Protein AF-A0A3A5UX84-F1 (afdb_monomer)

Nearest PDB structures (foldseek):
  4p2b-assembly1_A  TM=5.625E-01  e=3.943E-03  Toxoplasma gondii
  7ttz-assembly1_C  TM=1.981E-01  e=3.211E+00  Staphylococcus aureus
  7qbg-assembly1_A  TM=2.764E-01  e=8.881E+00  Homo sapiens

Foldseek 3Di:
DKAKAAPDPPCCVSDIDMADCPPVDKDFDPVCLVQQWEAAPSAATWGHDNRDTDGDGRDDDDDHYYGYMHRPVQKDWAWEWEDEPNDIDIDIDIDGQDDDAFQDWDADPPQGIWGHNGRGYTYHPDRDRDPD

Radius of gyration: 15.53 Å; Cα contacts (8 Å, |Δi|>4): 245; chains: 1; bounding box: 39×35×39 Å

Mean predicted aligned error: 4.68 Å

Solvent-accessible surface area (backbone atoms only — not comparable to full-atom values): 7994 Å² total; per-residue (Å²): 102,70,49,77,45,63,68,37,98,89,41,69,90,71,37,71,46,77,46,52,48,73,88,75,51,68,46,63,56,74,84,54,61,77,43,51,54,33,23,44,63,100,55,32,30,27,42,47,53,91,93,44,76,44,81,75,35,66,60,87,86,74,86,59,55,73,39,70,69,44,39,52,85,48,43,42,73,25,39,43,32,37,45,50,94,95,36,84,42,79,43,82,52,74,37,72,75,78,83,76,55,60,70,42,74,46,75,46,77,100,63,46,49,27,33,25,70,44,95,43,35,33,36,46,75,55,60,67,72,80,87,126

pLDDT: mean 90.95, std 9.39, range [37.0, 97.94]

Sequence (132 aa):
DKLTIPVHPNHSEMGLRTWNLKGGQVWLESDDLEKMDLRLKEFADVALHDRIARVESMERSDQRPIVHWLPHNTSSEALVMGTKDNTLLHIEGRLESHKYTPGTIVQLERVGYAILIDATTLLLCHENLQDD

Secondary structure (DSSP, 8-state):
-EEEEESSTT-GGG-EEEEE-TT--EE--HHHHT-SEEEETTTEEEEEETTEEEEEESS--S-PPEE--EEGGGEEEEEEEEEETTEEEEEEEEEE---PPTT-EEEETTTEEEEESSSSEEEESSS-----

Structure (mmCIF, N/CA/C/O backbone):
data_AF-A0A3A5UX84-F1
#
_entry.id   AF-A0A3A5UX84-F1
#
loop_
_atom_site.group_PDB
_atom_site.id
_atom_site.type_symbol
_atom_site.label_atom_id
_atom_site.label_alt_id
_atom_site.label_comp_id
_atom_site.label_asym_id
_atom_site.label_entity_id
_atom_site.label_seq_id
_atom_site.pdbx_PDB_ins_code
_atom_site.Cartn_x
_atom_site.Cartn_y
_atom_site.Cartn_z
_atom_site.occupancy
_atom_site.B_iso_or_equiv
_atom_site.auth_seq_id
_atom_site.auth_comp_id
_atom_site.auth_asym_id
_atom_site.auth_atom_id
_atom_site.pdbx_PDB_model_nu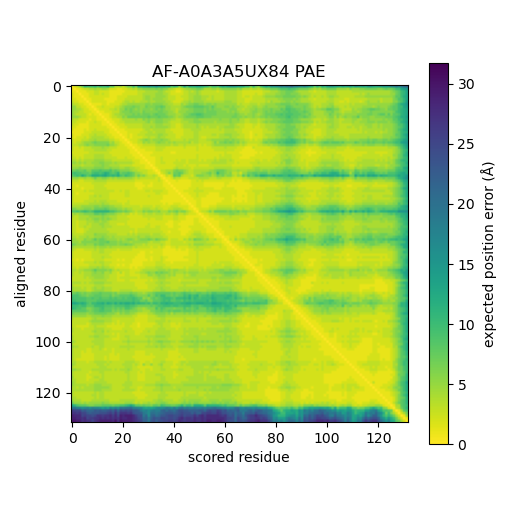m
ATOM 1 N N . ASP A 1 1 ? 17.818 7.787 -3.647 1.00 80.94 1 ASP A N 1
ATOM 2 C CA . ASP A 1 1 ? 17.263 6.692 -2.815 1.00 80.94 1 ASP A CA 1
ATOM 3 C C . ASP A 1 1 ? 15.992 7.098 -2.063 1.00 80.94 1 ASP A C 1
ATOM 5 O O . ASP A 1 1 ? 15.467 6.287 -1.311 1.00 80.94 1 ASP A O 1
ATOM 9 N N . LYS A 1 2 ? 15.467 8.314 -2.262 1.00 92.94 2 LYS A N 1
ATOM 10 C CA . LYS A 1 2 ? 14.213 8.766 -1.662 1.00 92.94 2 LYS A CA 1
ATOM 11 C C . LYS A 1 2 ? 13.167 9.005 -2.738 1.00 92.94 2 LYS A C 1
ATOM 13 O O . LYS A 1 2 ? 13.519 9.444 -3.831 1.00 92.94 2 LYS A O 1
ATOM 18 N N . LEU A 1 3 ? 11.915 8.740 -2.400 1.00 94.19 3 LEU A N 1
ATOM 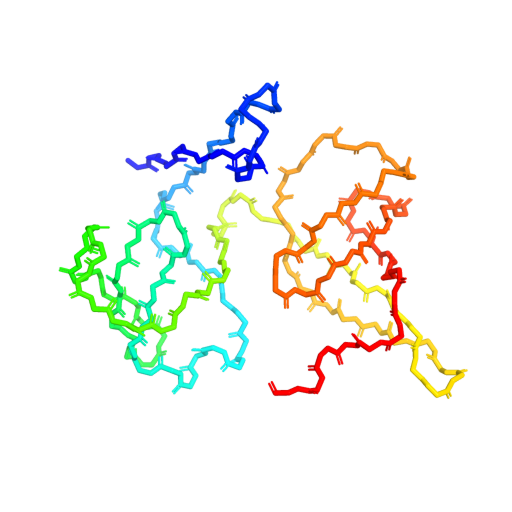19 C CA . LEU A 1 3 ? 10.751 9.006 -3.235 1.00 94.19 3 LEU A CA 1
ATOM 20 C C . LEU A 1 3 ? 9.776 9.867 -2.436 1.00 94.19 3 LEU A C 1
ATOM 22 O O . LEU A 1 3 ? 9.454 9.519 -1.304 1.00 94.19 3 LEU A O 1
ATOM 26 N N . THR A 1 4 ? 9.325 10.982 -3.001 1.00 94.94 4 THR A N 1
ATOM 27 C CA . THR A 1 4 ? 8.390 11.901 -2.342 1.00 94.94 4 THR A CA 1
ATOM 28 C C . THR A 1 4 ? 7.091 11.939 -3.130 1.00 94.94 4 THR A C 1
ATOM 30 O O . THR A 1 4 ? 7.110 12.249 -4.317 1.00 94.94 4 THR A O 1
ATOM 33 N N . ILE A 1 5 ? 5.981 11.620 -2.466 1.00 93.62 5 ILE A N 1
ATOM 34 C CA . ILE A 1 5 ? 4.661 11.437 -3.086 1.00 93.62 5 ILE A CA 1
ATOM 35 C C . ILE A 1 5 ? 3.577 12.133 -2.253 1.00 93.62 5 ILE A C 1
ATOM 37 O O . ILE A 1 5 ? 3.746 12.291 -1.038 1.00 93.62 5 ILE A O 1
ATOM 41 N N . PRO A 1 6 ? 2.473 12.587 -2.868 1.00 92.56 6 PRO A N 1
ATOM 42 C CA . PRO A 1 6 ? 1.411 13.290 -2.153 1.00 92.56 6 PRO A CA 1
ATOM 43 C C . PRO A 1 6 ? 0.696 12.371 -1.166 1.00 92.56 6 PRO A C 1
ATOM 45 O O . PRO A 1 6 ? 0.385 11.233 -1.503 1.00 92.56 6 PRO A O 1
ATOM 48 N N . VAL A 1 7 ? 0.400 12.864 0.043 1.00 90.81 7 VAL A N 1
ATOM 49 C CA . VAL A 1 7 ? -0.399 12.123 1.043 1.00 90.81 7 VAL A CA 1
ATOM 50 C C . VAL A 1 7 ? -1.797 11.816 0.504 1.00 90.81 7 VAL A C 1
ATOM 52 O O . VAL A 1 7 ? -2.313 10.729 0.736 1.00 90.81 7 VAL A O 1
ATOM 55 N N . HIS A 1 8 ? -2.379 12.744 -0.256 1.00 87.94 8 HIS A N 1
ATOM 56 C CA . HIS A 1 8 ? -3.676 12.573 -0.895 1.00 87.94 8 HIS A CA 1
ATOM 57 C C . HIS A 1 8 ? -3.621 13.045 -2.356 1.00 87.94 8 HIS A C 1
ATOM 59 O O . HIS A 1 8 ? -3.105 14.136 -2.608 1.00 87.94 8 HIS A O 1
ATOM 65 N N . PRO A 1 9 ? -4.180 12.288 -3.323 1.00 85.19 9 PRO A N 1
ATOM 66 C CA . PRO A 1 9 ? -4.050 12.598 -4.752 1.00 85.19 9 PRO A CA 1
ATOM 67 C C . PRO A 1 9 ? -4.646 13.958 -5.147 1.00 85.19 9 PRO A C 1
ATOM 69 O O . PRO A 1 9 ? -4.103 14.636 -6.010 1.00 85.19 9 PRO A O 1
ATOM 72 N N . ASN A 1 10 ? -5.734 14.374 -4.491 1.00 88.50 10 ASN A N 1
ATOM 73 C CA . ASN A 1 10 ? -6.475 15.596 -4.840 1.00 88.50 10 ASN A CA 1
ATOM 74 C C . ASN A 1 10 ? -6.352 16.734 -3.809 1.00 88.50 10 ASN A C 1
ATOM 76 O O . ASN A 1 10 ? -6.937 17.791 -4.015 1.00 88.50 10 ASN A O 1
ATOM 80 N N . HIS A 1 11 ? -5.630 16.525 -2.701 1.00 89.06 11 HIS A N 1
ATOM 81 C CA . HIS A 1 11 ? -5.576 17.468 -1.573 1.00 89.06 11 HIS A CA 1
ATOM 82 C C . HIS A 1 11 ? -4.122 17.791 -1.227 1.00 89.06 11 HIS A C 1
ATOM 84 O O . HIS A 1 11 ? -3.532 17.225 -0.306 1.00 89.06 11 HIS A O 1
ATOM 90 N N . SER A 1 12 ? -3.523 18.690 -2.011 1.00 90.25 12 SER A N 1
ATOM 91 C CA . SER A 1 12 ? -2.120 19.107 -1.858 1.00 90.25 12 SER A CA 1
ATOM 92 C C . SER A 1 12 ? -1.795 19.702 -0.480 1.00 90.25 12 SER A C 1
ATOM 94 O O . SER A 1 12 ? -0.666 19.595 -0.006 1.00 90.25 12 SER A O 1
ATOM 96 N N . GLU A 1 13 ? -2.789 20.281 0.190 1.00 92.69 13 GLU A N 1
ATOM 97 C CA . GLU A 1 13 ? -2.711 20.843 1.536 1.00 92.69 13 GLU A CA 1
ATOM 98 C C . GLU A 1 13 ? -2.412 19.792 2.612 1.00 92.69 13 GLU A C 1
ATOM 100 O O . GLU A 1 13 ? -1.880 20.132 3.667 1.00 92.69 13 GLU A O 1
ATOM 105 N N . MET A 1 14 ? -2.687 18.510 2.335 1.00 89.56 14 MET A N 1
ATOM 106 C CA . MET A 1 14 ? -2.316 17.393 3.212 1.00 89.56 14 MET A CA 1
ATOM 107 C C . MET A 1 14 ? -0.818 17.064 3.146 1.00 89.56 14 MET A C 1
ATOM 109 O O . MET A 1 14 ? -0.321 16.253 3.930 1.00 89.56 14 MET A O 1
ATOM 113 N N . GLY A 1 15 ? -0.085 17.714 2.240 1.00 93.19 15 GLY A N 1
ATOM 114 C CA . GLY A 1 15 ? 1.360 17.632 2.133 1.00 93.19 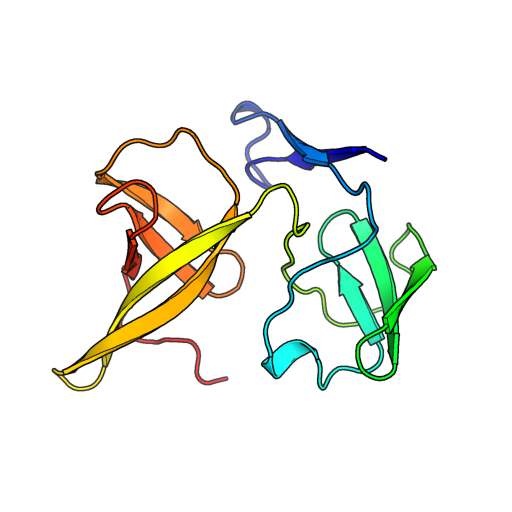15 GLY A CA 1
ATOM 115 C C . GLY A 1 15 ? 1.863 16.386 1.410 1.00 93.19 15 GLY A C 1
ATOM 116 O O . GLY A 1 15 ? 1.146 15.687 0.689 1.00 93.19 15 GLY A O 1
ATOM 117 N N . LEU A 1 16 ? 3.157 16.134 1.593 1.00 94.06 16 LEU A N 1
ATOM 118 C CA . LEU A 1 16 ? 3.896 15.057 0.945 1.00 94.06 16 LEU A CA 1
ATOM 119 C C . LEU A 1 16 ? 4.442 14.094 2.000 1.00 94.06 16 LEU A C 1
ATOM 121 O O . LEU A 1 16 ? 4.850 14.513 3.085 1.00 94.06 16 LEU A O 1
ATOM 125 N N . ARG A 1 17 ? 4.527 12.813 1.647 1.00 92.44 17 ARG A N 1
ATOM 126 C CA . ARG A 1 17 ? 5.273 11.797 2.398 1.00 92.44 17 ARG A CA 1
ATOM 127 C C . ARG A 1 17 ? 6.524 11.399 1.629 1.00 92.44 17 ARG A C 1
ATOM 129 O O . ARG A 1 17 ? 6.581 11.541 0.410 1.00 92.44 17 ARG A O 1
ATOM 136 N N . THR A 1 18 ? 7.558 10.970 2.348 1.00 93.62 18 THR A N 1
ATOM 137 C CA . THR A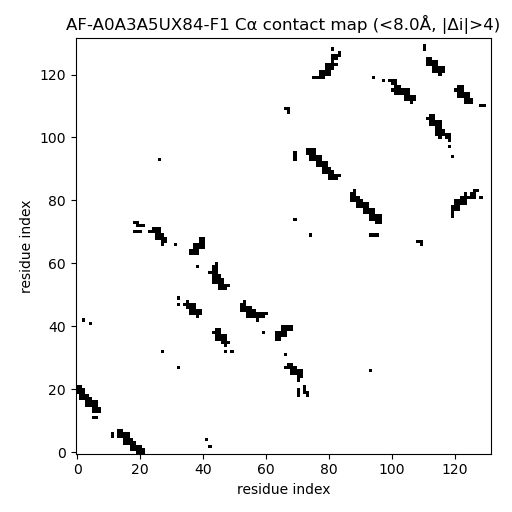 1 18 ? 8.842 10.587 1.748 1.00 93.62 18 THR A CA 1
ATOM 138 C C . THR A 1 18 ? 9.236 9.187 2.181 1.00 93.62 18 THR A C 1
ATOM 140 O O . THR A 1 18 ? 9.391 8.914 3.369 1.00 93.62 18 THR A O 1
ATOM 143 N N . TRP A 1 19 ? 9.455 8.329 1.197 1.00 94.56 19 TRP A N 1
ATOM 144 C CA . TRP A 1 19 ? 9.887 6.951 1.343 1.00 94.56 19 TRP A CA 1
ATOM 145 C C . TRP A 1 19 ? 11.385 6.805 1.136 1.00 94.56 19 TRP A C 1
ATOM 147 O O . TRP A 1 19 ? 11.987 7.493 0.310 1.00 94.56 19 TRP A O 1
ATOM 157 N N . ASN A 1 20 ? 11.985 5.881 1.883 1.00 92.00 20 ASN A N 1
ATOM 158 C CA . ASN A 1 20 ? 13.372 5.474 1.711 1.00 92.00 20 ASN A CA 1
ATOM 159 C C . ASN A 1 20 ? 13.418 4.142 0.953 1.00 92.00 20 ASN A C 1
ATOM 161 O O . ASN A 1 20 ? 12.991 3.116 1.474 1.00 92.00 20 ASN A O 1
ATOM 165 N N . LEU A 1 21 ? 13.971 4.170 -0.257 1.00 92.19 21 LEU A N 1
ATOM 166 C CA . LEU A 1 21 ? 14.068 3.028 -1.168 1.00 92.19 21 LEU A CA 1
ATOM 167 C C . LEU A 1 21 ? 15.407 2.281 -1.062 1.00 92.19 21 LEU A C 1
ATOM 169 O O . LEU A 1 21 ? 15.708 1.412 -1.882 1.00 92.19 21 LEU A O 1
ATOM 173 N N . LYS A 1 22 ? 16.255 2.621 -0.084 1.00 91.31 22 LYS A N 1
ATOM 174 C CA . LYS A 1 22 ? 17.542 1.949 0.120 1.00 91.31 22 LYS A CA 1
ATOM 175 C C . LYS A 1 22 ? 17.333 0.442 0.309 1.00 91.31 22 LYS A C 1
ATOM 177 O O . LYS A 1 22 ? 16.471 0.018 1.065 1.00 91.31 22 LYS A O 1
ATOM 182 N N . GLY A 1 23 ? 18.142 -0.371 -0.362 1.00 89.31 23 GLY A N 1
ATOM 183 C CA . GLY A 1 23 ? 18.036 -1.834 -0.317 1.00 89.31 23 GLY A CA 1
ATOM 184 C C . GLY A 1 23 ? 17.102 -2.437 -1.370 1.00 89.31 23 GLY A C 1
ATOM 185 O O . GLY A 1 23 ? 17.229 -3.622 -1.646 1.00 89.31 23 GLY A O 1
ATOM 186 N N . GLY A 1 24 ? 16.230 -1.642 -2.006 1.00 91.81 24 GLY A N 1
ATOM 187 C CA . GLY A 1 24 ? 15.456 -2.070 -3.180 1.00 91.81 24 GLY A CA 1
ATOM 188 C C . GLY A 1 24 ? 14.392 -3.142 -2.921 1.00 91.81 24 GLY A C 1
ATOM 189 O O . GLY A 1 24 ? 13.863 -3.703 -3.873 1.00 91.81 24 GLY A O 1
ATOM 190 N N . GLN A 1 25 ? 14.078 -3.437 -1.658 1.00 95.06 25 GLN A N 1
ATOM 191 C CA . GLN A 1 25 ? 13.035 -4.392 -1.284 1.00 95.06 25 GLN A CA 1
ATOM 192 C C . GLN A 1 25 ? 11.698 -3.678 -1.100 1.00 95.06 25 GLN A C 1
ATOM 194 O O . GLN A 1 25 ? 11.618 -2.649 -0.420 1.00 95.06 25 GLN A O 1
ATOM 199 N N . VAL A 1 26 ? 10.652 -4.253 -1.685 1.00 95.19 26 VAL A N 1
ATOM 200 C CA . VAL A 1 26 ? 9.289 -3.724 -1.652 1.00 95.19 26 VAL A CA 1
ATOM 201 C C . VAL A 1 26 ? 8.292 -4.830 -1.327 1.00 95.19 26 VAL A C 1
ATOM 203 O O . VAL A 1 26 ? 8.555 -6.004 -1.579 1.00 95.19 26 VAL A O 1
ATOM 206 N N . TRP A 1 27 ? 7.152 -4.435 -0.778 1.00 95.25 27 TRP A N 1
ATOM 207 C CA . TRP A 1 27 ? 5.980 -5.269 -0.563 1.00 95.25 27 TRP A CA 1
ATOM 208 C C . TRP A 1 27 ? 4.929 -4.970 -1.627 1.00 95.25 27 TRP A C 1
ATOM 210 O O . TRP A 1 27 ? 4.717 -3.807 -1.978 1.00 95.25 27 TRP A O 1
ATOM 220 N N . LEU A 1 28 ? 4.278 -6.029 -2.096 1.00 94.62 28 LEU A N 1
ATOM 221 C CA . LEU A 1 28 ? 3.144 -6.034 -3.015 1.00 94.62 28 LEU A CA 1
ATOM 222 C C . LEU A 1 28 ? 2.084 -6.979 -2.455 1.00 94.62 28 LEU A C 1
ATOM 224 O O . LEU A 1 28 ? 2.426 -7.886 -1.690 1.00 94.62 28 LEU A O 1
ATOM 228 N N . GLU A 1 29 ? 0.831 -6.793 -2.860 1.00 92.50 29 GLU A N 1
ATOM 229 C CA . GLU A 1 29 ? -0.185 -7.814 -2.615 1.00 92.50 29 GLU A CA 1
ATOM 230 C C . GLU A 1 29 ? 0.163 -9.094 -3.363 1.00 92.50 29 GLU A C 1
ATOM 232 O O . GLU A 1 29 ? 0.691 -9.059 -4.480 1.00 92.50 29 GLU A O 1
ATOM 237 N N . SER A 1 30 ? -0.166 -10.231 -2.756 1.00 90.12 30 SER A N 1
ATOM 238 C CA . SER A 1 30 ? 0.110 -11.537 -3.361 1.00 90.12 30 SER A CA 1
ATOM 239 C C . SER A 1 30 ? -0.590 -11.681 -4.716 1.00 90.12 30 SER A C 1
ATOM 241 O O . SER A 1 30 ? 0.031 -12.136 -5.673 1.00 90.12 30 SER A O 1
ATOM 243 N N . ASP A 1 31 ? -1.818 -11.174 -4.834 1.00 89.31 31 ASP A N 1
ATOM 244 C CA . ASP A 1 31 ? -2.628 -11.228 -6.060 1.00 89.31 31 ASP A CA 1
ATOM 245 C C . ASP A 1 31 ? -2.078 -10.334 -7.188 1.00 89.31 31 ASP A C 1
ATOM 247 O O . ASP A 1 31 ? -2.445 -10.460 -8.360 1.00 89.31 31 ASP A O 1
ATOM 251 N N . ASP A 1 32 ? -1.187 -9.393 -6.864 1.00 90.94 32 ASP A N 1
ATOM 252 C CA . ASP A 1 32 ? -0.489 -8.575 -7.854 1.00 90.94 32 ASP A CA 1
ATOM 253 C C . ASP A 1 32 ? 0.806 -9.225 -8.354 1.00 90.94 32 ASP A C 1
ATOM 255 O O . ASP A 1 32 ? 1.278 -8.848 -9.423 1.00 90.94 32 ASP A O 1
ATOM 259 N N . LEU A 1 33 ? 1.356 -10.226 -7.654 1.00 86.81 33 LEU A N 1
ATOM 260 C CA . LEU A 1 33 ? 2.567 -10.934 -8.096 1.00 86.81 33 LEU A CA 1
ATOM 261 C C . LEU A 1 33 ? 2.333 -11.796 -9.339 1.00 86.81 33 LEU A C 1
ATOM 263 O O . LEU A 1 33 ? 3.270 -12.059 -10.088 1.00 86.81 33 LEU A O 1
ATOM 267 N N . GLU A 1 34 ? 1.092 -12.215 -9.582 1.00 85.06 34 GLU A N 1
ATOM 268 C CA . GLU A 1 34 ? 0.720 -12.939 -10.802 1.00 85.06 34 GLU A CA 1
ATOM 269 C C . GLU A 1 34 ? 0.739 -12.034 -12.048 1.00 85.06 34 GLU A C 1
ATOM 271 O O . GLU A 1 34 ? 0.729 -12.515 -13.184 1.00 85.06 34 GLU A O 1
ATOM 276 N N . LYS A 1 35 ? 0.791 -10.709 -11.857 1.00 80.75 35 LYS A N 1
ATOM 277 C CA . LYS A 1 35 ? 0.816 -9.724 -12.940 1.00 80.75 35 LYS A CA 1
ATOM 278 C C . LYS A 1 35 ? 2.264 -9.549 -13.412 1.00 80.75 35 LYS A C 1
ATOM 280 O O . LYS A 1 35 ? 3.089 -8.993 -12.700 1.00 80.75 35 LYS A O 1
ATOM 285 N N . MET A 1 36 ? 2.575 -10.018 -14.624 1.00 84.50 36 MET A N 1
ATOM 286 C CA . MET A 1 36 ? 3.936 -9.951 -15.192 1.00 84.50 36 MET A CA 1
ATOM 287 C C . MET A 1 36 ? 4.458 -8.514 -15.328 1.00 84.50 36 MET A C 1
ATOM 289 O O . MET A 1 36 ? 5.612 -8.252 -15.014 1.00 84.50 36 MET A O 1
ATOM 293 N N . ASP A 1 37 ? 3.603 -7.581 -15.748 1.00 93.12 37 ASP A N 1
ATOM 294 C CA . ASP A 1 37 ? 3.950 -6.171 -15.919 1.00 93.12 37 ASP A CA 1
ATOM 295 C C . ASP A 1 37 ? 2.977 -5.302 -15.125 1.00 93.12 37 ASP A C 1
ATOM 297 O O . ASP A 1 37 ? 1.756 -5.412 -15.271 1.00 93.12 37 ASP A O 1
ATOM 301 N N . LEU A 1 38 ? 3.513 -4.415 -14.289 1.00 95.69 38 LEU A N 1
ATOM 302 C CA . LEU A 1 38 ? 2.712 -3.512 -13.468 1.00 95.69 38 LEU A CA 1
ATOM 303 C C . LEU A 1 38 ? 3.387 -2.157 -13.291 1.00 95.69 38 LEU A C 1
ATOM 305 O O . LEU A 1 38 ? 4.582 -1.985 -13.530 1.00 95.69 38 LEU A O 1
ATOM 309 N N . ARG A 1 39 ? 2.606 -1.169 -12.863 1.00 96.81 39 ARG A N 1
ATOM 310 C CA . ARG A 1 39 ? 3.106 0.138 -12.452 1.00 96.81 39 ARG A CA 1
ATOM 311 C C . ARG A 1 39 ? 2.979 0.277 -10.944 1.00 96.81 39 ARG A C 1
ATOM 313 O O . ARG A 1 39 ? 1.880 0.259 -10.395 1.00 96.81 39 ARG A O 1
ATOM 320 N N . LEU A 1 40 ? 4.110 0.499 -10.288 1.00 95.94 40 LEU A N 1
ATOM 321 C CA . LEU A 1 40 ? 4.160 0.922 -8.897 1.00 95.94 40 LEU A CA 1
ATOM 322 C C . LEU A 1 40 ? 3.617 2.350 -8.818 1.00 95.94 40 LEU A C 1
ATOM 324 O O . LEU A 1 40 ? 4.192 3.271 -9.413 1.00 95.94 40 LEU A O 1
ATOM 328 N N . LYS A 1 41 ? 2.483 2.533 -8.131 1.00 95.00 41 LYS A N 1
ATOM 329 C CA . LYS A 1 41 ? 1.808 3.834 -8.054 1.00 95.00 41 LYS A CA 1
ATOM 330 C C . LYS A 1 41 ? 2.779 4.938 -7.615 1.00 95.00 41 LYS A C 1
ATOM 332 O O . LYS A 1 41 ? 3.600 4.728 -6.723 1.00 95.00 41 LYS A O 1
ATOM 337 N N . GLU A 1 42 ? 2.676 6.098 -8.268 1.00 94.12 42 GLU A N 1
ATOM 338 C CA . GLU A 1 42 ? 3.527 7.284 -8.069 1.00 94.12 42 GLU A CA 1
ATOM 339 C C . GLU A 1 42 ? 5.043 7.056 -8.250 1.00 94.12 42 GLU A C 1
ATOM 341 O O . GLU A 1 42 ? 5.839 7.881 -7.803 1.00 94.12 42 GLU A O 1
ATOM 346 N N . PHE A 1 43 ? 5.474 5.961 -8.896 1.00 95.19 43 PHE A N 1
ATOM 347 C CA . PHE A 1 43 ? 6.902 5.671 -9.047 1.00 95.19 43 PHE A CA 1
ATOM 348 C C . PHE A 1 43 ? 7.327 5.230 -10.444 1.00 95.19 43 PHE A C 1
ATOM 350 O O . PHE A 1 43 ? 7.936 6.025 -11.155 1.00 95.19 43 PHE A O 1
ATOM 357 N N . ALA A 1 44 ? 7.075 3.978 -10.824 1.00 96.12 44 ALA A N 1
ATOM 358 C CA . ALA A 1 44 ? 7.696 3.405 -12.012 1.00 96.12 44 ALA A CA 1
ATOM 359 C C . ALA A 1 44 ? 6.916 2.219 -12.578 1.00 96.12 44 ALA A C 1
ATOM 361 O O . ALA A 1 44 ? 6.270 1.466 -11.848 1.00 96.12 44 ALA A O 1
ATOM 362 N N . ASP A 1 45 ? 7.047 2.041 -13.884 1.00 97.31 45 ASP A N 1
ATOM 363 C CA . ASP A 1 45 ? 6.694 0.818 -14.586 1.00 97.31 45 ASP A CA 1
ATOM 364 C C . ASP A 1 45 ? 7.776 -0.229 -14.308 1.00 97.31 45 ASP A C 1
ATOM 366 O O . ASP A 1 45 ? 8.978 0.043 -14.436 1.00 97.31 45 ASP A O 1
ATOM 370 N N . VAL A 1 46 ? 7.351 -1.426 -13.911 1.00 96.31 46 VAL A N 1
ATOM 371 C CA . VAL A 1 46 ? 8.238 -2.547 -13.611 1.00 96.31 46 VAL A CA 1
ATOM 372 C C . VAL A 1 46 ? 7.769 -3.810 -14.325 1.00 96.31 46 VAL A C 1
ATOM 374 O O . VAL A 1 46 ? 6.569 -4.046 -14.476 1.00 96.31 46 VAL A O 1
ATOM 377 N N . ALA A 1 47 ? 8.740 -4.627 -14.718 1.00 94.75 47 ALA A N 1
ATOM 378 C CA . ALA A 1 47 ? 8.525 -6.015 -15.093 1.00 94.75 47 ALA A CA 1
ATOM 379 C C . ALA A 1 47 ? 8.835 -6.899 -13.883 1.00 94.75 47 ALA A C 1
ATOM 381 O O . ALA A 1 47 ? 9.925 -6.808 -13.299 1.00 94.75 47 ALA A O 1
ATOM 382 N N . LEU A 1 48 ? 7.877 -7.736 -13.501 1.00 92.56 48 LEU A N 1
ATOM 383 C CA . LEU A 1 48 ? 8.026 -8.752 -12.473 1.00 92.56 48 LEU A CA 1
ATOM 384 C C . LEU A 1 48 ? 8.491 -10.065 -13.097 1.00 92.56 48 LEU A C 1
ATOM 386 O O . LEU A 1 48 ? 7.897 -10.597 -14.034 1.00 92.56 48 LEU A O 1
ATOM 390 N N . HIS A 1 49 ? 9.560 -10.613 -12.532 1.00 88.38 49 HIS A N 1
ATOM 391 C CA . HIS A 1 49 ? 9.997 -11.970 -12.808 1.00 88.38 49 HIS A CA 1
ATOM 392 C C . HIS A 1 49 ? 10.279 -12.666 -11.479 1.00 88.38 49 HIS A C 1
ATOM 394 O O . HIS A 1 49 ? 11.189 -12.274 -10.743 1.00 88.38 49 HIS A O 1
ATOM 400 N N . ASP A 1 50 ? 9.464 -13.666 -11.148 1.00 84.25 50 ASP A N 1
ATOM 401 C CA . ASP A 1 50 ? 9.424 -14.309 -9.833 1.00 84.25 50 ASP A CA 1
ATOM 402 C C . ASP A 1 50 ? 9.277 -13.290 -8.684 1.00 84.25 50 ASP A C 1
ATOM 404 O O . ASP A 1 50 ? 8.216 -12.712 -8.473 1.00 84.25 50 ASP A O 1
ATOM 408 N N . ARG A 1 51 ? 10.353 -13.058 -7.922 1.00 88.50 51 ARG A N 1
ATOM 409 C CA . ARG A 1 51 ? 10.413 -12.114 -6.789 1.00 88.50 51 ARG A CA 1
ATOM 410 C C . ARG A 1 51 ? 11.318 -10.915 -7.069 1.00 88.50 51 ARG A C 1
ATOM 412 O O . ARG A 1 51 ? 11.774 -10.251 -6.139 1.00 88.50 51 ARG A O 1
ATOM 419 N N . ILE A 1 52 ? 11.628 -10.668 -8.339 1.00 92.25 52 ILE A N 1
ATOM 420 C CA . ILE A 1 52 ? 12.493 -9.577 -8.780 1.00 92.25 52 ILE A CA 1
ATOM 421 C C . ILE A 1 52 ? 11.663 -8.610 -9.619 1.00 92.25 52 ILE A C 1
ATOM 423 O O . ILE A 1 52 ? 11.155 -8.968 -10.679 1.00 92.25 52 ILE A O 1
ATOM 427 N N . ALA A 1 53 ? 11.571 -7.366 -9.153 1.00 93.19 53 ALA A N 1
ATOM 428 C CA . ALA A 1 53 ? 10.990 -6.263 -9.905 1.00 93.19 53 ALA A CA 1
ATOM 429 C C . ALA A 1 53 ? 12.098 -5.475 -10.608 1.00 93.19 53 ALA A C 1
ATOM 431 O O . ALA A 1 53 ? 12.977 -4.906 -9.953 1.00 93.19 53 ALA A O 1
ATOM 432 N N . ARG A 1 54 ? 12.064 -5.423 -11.942 1.00 95.00 54 ARG A N 1
ATOM 433 C CA . ARG A 1 54 ? 12.988 -4.613 -12.742 1.00 95.00 54 ARG A CA 1
ATOM 434 C C . ARG A 1 54 ? 12.281 -3.355 -13.223 1.00 95.00 54 ARG A C 1
ATOM 436 O O . ARG A 1 54 ? 11.295 -3.448 -13.941 1.00 95.00 54 ARG A O 1
ATOM 443 N N . VAL A 1 55 ? 12.827 -2.191 -12.878 1.00 95.50 55 VAL A N 1
ATOM 444 C CA . VAL A 1 55 ? 12.352 -0.902 -13.399 1.00 95.50 55 VAL A CA 1
ATOM 445 C C . VAL A 1 55 ? 12.582 -0.833 -14.905 1.00 95.50 55 VAL A C 1
ATOM 447 O O . VAL A 1 55 ? 13.708 -1.015 -15.368 1.00 95.50 55 VAL A O 1
ATOM 450 N N . GLU A 1 56 ? 11.517 -0.559 -15.652 1.00 96.44 56 GLU A N 1
ATOM 451 C CA . GLU A 1 56 ? 11.552 -0.388 -17.107 1.00 96.44 56 GLU A CA 1
ATOM 452 C C . GLU A 1 56 ? 11.456 1.084 -17.498 1.00 96.44 56 GLU A C 1
ATOM 454 O O . GLU A 1 56 ? 12.191 1.545 -18.369 1.00 96.44 56 GLU A O 1
ATOM 459 N N . SER A 1 57 ? 10.585 1.837 -16.823 1.00 96.56 57 SER A N 1
ATOM 460 C CA . SER A 1 57 ? 10.381 3.261 -17.080 1.00 96.56 57 SER A CA 1
ATOM 461 C C . SER A 1 57 ? 9.933 3.989 -15.817 1.00 96.56 57 SER A C 1
ATOM 463 O O . SER A 1 57 ? 9.140 3.474 -15.036 1.00 96.56 57 SER A O 1
ATOM 465 N N . MET A 1 58 ? 10.412 5.217 -15.619 1.00 94.81 58 MET A N 1
ATOM 466 C CA . MET A 1 58 ? 9.897 6.103 -14.565 1.00 94.81 58 MET A CA 1
ATOM 467 C C . MET A 1 58 ? 8.548 6.711 -14.983 1.00 94.81 58 MET A C 1
ATOM 469 O O . MET A 1 58 ? 7.574 6.733 -14.224 1.00 94.81 58 MET A O 1
ATOM 473 N N . GLU A 1 59 ? 8.463 7.135 -16.242 1.00 94.94 59 GLU A N 1
ATOM 474 C CA . GLU A 1 59 ? 7.232 7.644 -16.837 1.00 94.94 59 GLU A CA 1
ATOM 475 C C . GLU A 1 59 ? 6.288 6.499 -17.188 1.00 94.94 59 GLU A C 1
ATOM 477 O O . GLU A 1 59 ? 6.733 5.399 -17.522 1.00 94.94 59 GLU A O 1
ATOM 482 N N . ARG A 1 60 ? 4.981 6.756 -17.130 1.00 93.00 60 ARG A N 1
ATOM 483 C CA . ARG A 1 60 ? 3.985 5.771 -17.555 1.00 93.00 60 ARG A CA 1
ATOM 484 C C . ARG A 1 60 ? 4.107 5.550 -19.062 1.00 93.00 60 ARG A C 1
ATOM 486 O O . ARG A 1 60 ? 3.900 6.479 -19.839 1.00 93.00 60 ARG A O 1
ATOM 493 N N . SER A 1 61 ? 4.428 4.325 -19.451 1.00 92.94 61 SER A N 1
ATOM 494 C CA . SER A 1 61 ? 4.687 3.946 -20.842 1.00 92.94 61 SER A CA 1
ATOM 495 C C . SER A 1 61 ? 3.466 3.352 -21.550 1.00 92.94 61 SER A C 1
ATOM 497 O O . SER A 1 61 ? 3.334 3.498 -22.765 1.00 92.94 61 SER A O 1
ATOM 499 N N . ASP A 1 62 ? 2.546 2.734 -20.807 1.00 93.12 62 ASP A N 1
ATOM 500 C CA . ASP A 1 62 ? 1.377 2.044 -21.356 1.00 93.12 62 ASP A CA 1
ATOM 501 C C . ASP A 1 62 ? 0.180 2.007 -20.369 1.00 93.12 62 ASP A C 1
ATOM 503 O O . ASP A 1 62 ? 0.027 2.850 -19.473 1.00 93.12 62 ASP A O 1
ATOM 507 N N . GLN A 1 63 ? -0.739 1.062 -20.591 1.00 93.31 63 GLN A N 1
ATOM 508 C CA . GLN A 1 63 ? -1.953 0.849 -19.799 1.00 93.31 63 GLN A CA 1
ATOM 509 C C . GLN A 1 63 ? -1.827 -0.320 -18.807 1.00 93.31 63 GLN A C 1
ATOM 511 O O . GLN A 1 63 ? -2.850 -0.870 -18.396 1.00 93.31 63 GLN A O 1
ATOM 516 N N . ARG A 1 64 ? -0.605 -0.712 -18.417 1.00 94.56 64 ARG A N 1
ATOM 517 C CA . ARG A 1 64 ? -0.395 -1.751 -17.400 1.00 94.56 64 ARG A CA 1
ATOM 518 C C . ARG A 1 64 ? -1.084 -1.390 -16.073 1.00 94.56 64 ARG A C 1
ATOM 520 O O . ARG A 1 64 ? -1.227 -0.201 -15.755 1.00 94.56 64 ARG A O 1
ATOM 527 N N . PRO A 1 65 ? -1.527 -2.391 -15.293 1.00 94.62 65 PRO A N 1
ATOM 528 C CA . PRO A 1 65 ? -2.232 -2.158 -14.039 1.00 94.62 65 PRO A CA 1
ATOM 529 C C . PRO A 1 65 ? -1.368 -1.374 -13.049 1.00 94.62 65 PRO A C 1
ATOM 531 O O . PRO A 1 65 ? -0.170 -1.623 -12.913 1.00 94.62 65 PRO A O 1
ATOM 534 N N . ILE A 1 66 ? -1.991 -0.430 -12.343 1.00 94.88 66 ILE A N 1
ATOM 535 C CA . ILE A 1 66 ? -1.344 0.347 -11.285 1.00 94.88 66 ILE A CA 1
ATOM 536 C C . ILE A 1 66 ? -1.648 -0.316 -9.947 1.00 94.88 66 ILE A C 1
ATOM 538 O O . ILE A 1 66 ? -2.817 -0.500 -9.606 1.00 94.88 66 ILE A O 1
ATOM 542 N N . VAL A 1 67 ? -0.605 -0.626 -9.183 1.00 95.50 67 VAL A N 1
ATOM 543 C CA . VAL A 1 67 ? -0.720 -1.311 -7.894 1.00 95.50 67 VAL A CA 1
ATOM 544 C C . VAL A 1 67 ? -0.159 -0.467 -6.756 1.00 95.50 67 VAL A C 1
ATOM 546 O O . VAL A 1 67 ? 0.765 0.338 -6.943 1.00 95.50 67 VAL A O 1
ATOM 549 N N . HIS A 1 68 ? -0.727 -0.643 -5.564 1.00 94.88 68 HIS A N 1
ATOM 550 C CA . HIS A 1 68 ? -0.148 -0.118 -4.332 1.00 94.88 68 HIS A CA 1
ATOM 551 C C . HIS A 1 68 ? 1.028 -0.992 -3.899 1.00 94.88 68 HIS A C 1
ATOM 553 O O . HIS A 1 68 ? 1.123 -2.167 -4.245 1.00 94.88 68 HIS A O 1
ATOM 559 N N . TRP A 1 69 ? 1.963 -0.384 -3.179 1.00 95.62 69 TRP A N 1
ATOM 560 C CA . TRP A 1 69 ? 3.205 -1.023 -2.764 1.00 95.62 69 TRP A CA 1
ATOM 561 C C . TRP A 1 69 ? 3.807 -0.268 -1.582 1.00 95.62 69 TRP A C 1
ATOM 563 O O . TRP A 1 69 ? 3.469 0.896 -1.349 1.00 95.62 69 TRP A O 1
ATOM 573 N N . LEU A 1 70 ? 4.718 -0.912 -0.850 1.00 95.69 70 LEU A N 1
ATOM 574 C CA . LEU A 1 70 ? 5.453 -0.281 0.249 1.00 95.69 70 LEU A CA 1
ATOM 575 C C . LEU A 1 70 ? 6.946 -0.616 0.186 1.00 95.69 70 LEU A C 1
ATOM 577 O O . LEU A 1 70 ? 7.298 -1.774 -0.031 1.00 95.69 70 LEU A O 1
ATOM 581 N N . PRO A 1 71 ? 7.856 0.335 0.447 1.00 95.00 71 PRO A N 1
ATOM 582 C CA . PRO A 1 71 ? 9.252 0.010 0.704 1.00 95.00 71 PRO A CA 1
ATOM 583 C C . PRO A 1 71 ? 9.375 -0.771 2.012 1.00 95.00 71 PRO A C 1
ATOM 585 O O . PRO A 1 71 ? 8.775 -0.399 3.023 1.00 95.00 71 PRO A O 1
ATOM 588 N N . HIS A 1 72 ? 10.224 -1.800 2.029 1.00 93.19 72 HIS A N 1
ATOM 589 C CA . HIS A 1 72 ? 10.424 -2.631 3.218 1.00 93.19 72 HIS A CA 1
ATOM 590 C C . HIS A 1 72 ? 10.779 -1.796 4.464 1.00 93.19 72 HIS A C 1
ATOM 592 O O . HIS A 1 72 ? 10.172 -1.958 5.520 1.00 93.19 72 HIS A O 1
ATOM 598 N N . ASN A 1 73 ? 11.691 -0.830 4.313 1.00 90.75 73 ASN A N 1
ATOM 599 C CA . ASN A 1 73 ? 12.250 -0.045 5.421 1.00 90.75 73 ASN A CA 1
ATOM 600 C C . ASN A 1 73 ? 11.299 0.993 6.033 1.00 90.75 73 ASN A C 1
ATOM 602 O O . ASN A 1 73 ? 11.637 1.594 7.052 1.00 90.75 73 ASN A O 1
ATOM 606 N N . THR A 1 74 ? 10.166 1.279 5.392 1.00 90.12 74 THR A N 1
ATOM 607 C CA . THR A 1 74 ? 9.188 2.272 5.869 1.00 90.12 74 THR A CA 1
ATOM 608 C C . THR A 1 74 ? 7.842 1.630 6.177 1.00 90.12 74 THR A C 1
ATOM 610 O O . THR A 1 74 ? 6.817 2.309 6.162 1.00 90.12 74 THR A O 1
ATOM 613 N N . SER A 1 75 ? 7.853 0.320 6.423 1.00 93.44 75 SER A N 1
ATOM 614 C CA . SER A 1 75 ? 6.669 -0.459 6.748 1.00 93.44 75 SER A CA 1
ATOM 615 C C . SER A 1 75 ? 6.846 -1.213 8.063 1.00 93.44 75 SER A C 1
ATOM 617 O O . SER A 1 75 ? 7.957 -1.627 8.402 1.00 93.44 75 SER A O 1
ATOM 619 N N . SER A 1 76 ? 5.751 -1.412 8.786 1.00 94.31 76 SER A N 1
ATOM 620 C CA . SER A 1 76 ? 5.672 -2.286 9.957 1.00 94.31 76 SER A CA 1
ATOM 621 C C . SER A 1 76 ? 4.618 -3.364 9.747 1.00 94.31 76 SER A C 1
ATOM 623 O O . SER A 1 76 ? 3.745 -3.231 8.890 1.00 94.31 76 SER A O 1
ATOM 625 N N . GLU A 1 77 ? 4.701 -4.442 10.524 1.00 96.75 77 GLU A N 1
ATOM 626 C CA . GLU A 1 77 ? 3.634 -5.443 10.562 1.00 96.75 77 GLU A CA 1
ATOM 627 C C . GLU A 1 77 ? 2.335 -4.780 11.026 1.00 96.75 77 GLU A C 1
ATOM 629 O O . GLU A 1 77 ? 2.360 -3.888 11.878 1.00 96.75 77 GLU A O 1
ATOM 634 N N . ALA A 1 78 ? 1.222 -5.185 10.427 1.00 96.75 78 ALA A N 1
ATOM 635 C CA . ALA A 1 78 ? -0.082 -4.623 10.726 1.00 96.75 78 ALA A CA 1
ATOM 636 C C . ALA A 1 78 ? -1.172 -5.684 10.629 1.00 96.75 78 ALA A C 1
ATOM 638 O O . ALA A 1 78 ? -1.020 -6.682 9.919 1.00 96.75 78 ALA A O 1
ATOM 639 N N . LEU A 1 79 ? -2.269 -5.430 11.335 1.00 96.88 79 LEU A N 1
ATOM 640 C CA . LEU A 1 79 ? -3.463 -6.256 11.341 1.00 96.88 79 LEU A CA 1
ATOM 641 C C . LEU A 1 79 ? -4.639 -5.436 10.815 1.00 96.88 79 LEU A C 1
ATOM 643 O O . LEU A 1 79 ? -4.989 -4.402 11.385 1.00 96.88 79 LEU A O 1
ATOM 647 N N . VAL A 1 80 ? -5.273 -5.916 9.753 1.00 95.44 80 VAL A N 1
ATOM 648 C CA . VAL A 1 80 ? -6.548 -5.385 9.274 1.00 95.44 80 VAL A CA 1
ATOM 649 C C . VAL A 1 80 ? -7.654 -6.326 9.728 1.00 95.44 80 VAL A C 1
ATOM 651 O O . VAL A 1 80 ? -7.632 -7.519 9.435 1.00 95.44 80 VAL A O 1
ATOM 654 N N . MET A 1 81 ? -8.620 -5.787 10.459 1.00 95.06 81 MET A N 1
ATOM 655 C CA . MET A 1 8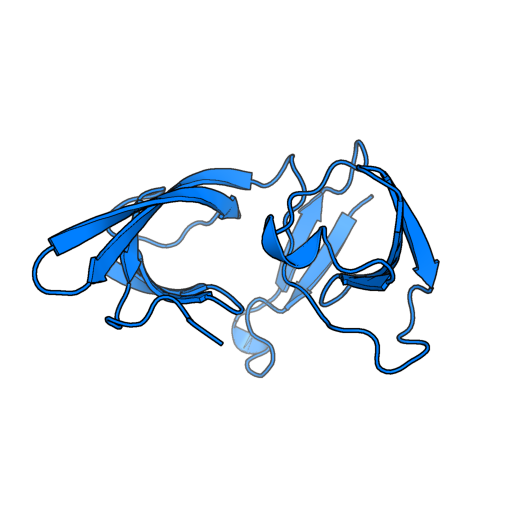1 ? -9.814 -6.491 10.901 1.00 95.06 81 MET A CA 1
ATOM 656 C C . MET A 1 81 ? -11.003 -6.085 10.036 1.00 95.06 81 MET A C 1
ATOM 658 O O . MET A 1 81 ? -11.134 -4.925 9.646 1.00 95.06 81 MET A O 1
ATOM 662 N N . GLY A 1 82 ? -11.901 -7.022 9.776 1.00 90.44 82 GLY A N 1
ATOM 663 C CA . GLY A 1 82 ? -13.153 -6.774 9.070 1.00 90.44 82 GLY A CA 1
ATOM 664 C C . GLY A 1 82 ? -14.228 -7.759 9.498 1.00 90.44 82 GLY A C 1
ATOM 665 O O . GLY A 1 82 ? -13.999 -8.619 10.349 1.00 90.44 82 GLY A O 1
ATOM 666 N N . THR A 1 83 ? -15.406 -7.642 8.901 1.00 86.19 83 THR A N 1
ATOM 667 C CA . THR A 1 83 ? -16.517 -8.568 9.130 1.00 86.19 83 THR A CA 1
ATOM 668 C C . THR A 1 83 ? -17.024 -9.101 7.800 1.00 86.19 83 THR A C 1
ATOM 670 O O . THR A 1 83 ? -17.346 -8.312 6.918 1.00 86.19 83 THR A O 1
ATOM 673 N N . LYS A 1 84 ? -17.117 -10.427 7.667 1.00 84.44 84 LYS A N 1
ATOM 674 C CA . LYS A 1 84 ? -17.727 -11.117 6.519 1.00 84.44 84 LYS A CA 1
ATOM 675 C C . LYS A 1 84 ? -18.644 -12.212 7.054 1.00 84.44 84 LYS A C 1
ATOM 677 O O . LYS A 1 84 ? -18.231 -12.963 7.934 1.00 84.44 84 LYS A O 1
ATOM 682 N N . ASP A 1 85 ? -19.889 -12.265 6.584 1.00 85.69 85 ASP A N 1
ATOM 683 C CA . ASP A 1 85 ? -20.883 -13.281 6.971 1.00 85.69 85 ASP A CA 1
ATOM 684 C C . ASP A 1 85 ? -21.000 -13.482 8.497 1.00 85.69 85 ASP A C 1
ATOM 686 O O . ASP A 1 85 ? -20.869 -14.590 9.021 1.00 85.69 85 ASP A O 1
ATOM 690 N N . ASN A 1 86 ? -21.186 -12.381 9.237 1.00 81.38 86 ASN A N 1
ATOM 691 C CA . ASN A 1 86 ? -21.243 -12.353 10.709 1.00 81.38 86 ASN A CA 1
ATOM 692 C C . ASN A 1 86 ? -19.997 -12.915 11.426 1.00 81.38 86 ASN A C 1
ATOM 694 O O . ASN A 1 86 ? -20.044 -13.192 12.627 1.00 81.38 86 ASN A O 1
ATOM 698 N N . THR A 1 87 ? -18.877 -13.053 10.721 1.00 84.94 87 THR A N 1
ATOM 699 C CA . THR A 1 87 ? -17.607 -13.544 11.258 1.00 84.94 87 THR A CA 1
ATOM 700 C C . THR A 1 87 ? -16.563 -12.436 11.221 1.00 84.94 87 THR A C 1
ATOM 702 O O . THR A 1 87 ? -16.485 -11.668 10.261 1.00 84.94 87 THR A O 1
ATOM 705 N N . LEU A 1 88 ? -15.755 -12.342 12.278 1.00 86.56 88 LEU A N 1
ATOM 706 C CA . LEU A 1 88 ? -14.614 -11.433 12.329 1.00 86.56 88 LEU A CA 1
ATOM 707 C C . LEU A 1 88 ? -13.471 -12.017 11.491 1.00 86.56 88 LEU A C 1
ATOM 709 O O . LEU A 1 88 ? -13.054 -13.152 11.718 1.00 86.56 88 LEU A O 1
ATOM 713 N N . LEU A 1 89 ? -12.961 -11.240 10.541 1.00 89.50 89 LEU A N 1
ATOM 714 C CA . LEU A 1 89 ? -11.832 -11.613 9.699 1.00 89.50 89 LEU A CA 1
ATOM 715 C C . LEU A 1 89 ? -10.597 -10.794 10.071 1.00 89.50 89 LEU A C 1
ATOM 717 O O . LEU A 1 89 ? -10.703 -9.620 10.419 1.00 89.50 89 LEU A O 1
ATOM 721 N N . HIS A 1 90 ? -9.438 -11.444 10.024 1.00 91.44 90 HIS A N 1
ATOM 722 C CA . HIS A 1 90 ? -8.136 -10.892 10.376 1.00 91.44 90 HIS A CA 1
ATOM 723 C C . HIS A 1 90 ? -7.183 -11.094 9.196 1.00 91.44 90 HIS A C 1
ATOM 725 O O . HIS A 1 90 ? -7.015 -12.223 8.738 1.00 91.44 90 HIS A O 1
ATOM 731 N N . ILE A 1 91 ? -6.560 -10.017 8.723 1.00 92.00 91 ILE A N 1
ATOM 732 C CA . ILE A 1 91 ? -5.562 -10.034 7.650 1.00 92.00 91 ILE A CA 1
ATOM 733 C C . ILE A 1 91 ? -4.263 -9.469 8.199 1.00 92.00 91 ILE A C 1
ATOM 735 O O . ILE A 1 91 ? -4.198 -8.306 8.603 1.00 92.00 91 ILE A O 1
ATOM 739 N N . GLU A 1 92 ? -3.226 -10.295 8.204 1.00 95.12 92 GLU A N 1
ATOM 740 C CA . GLU A 1 92 ? -1.869 -9.864 8.515 1.00 95.12 92 GLU A CA 1
ATOM 741 C C . GLU A 1 92 ? -1.222 -9.250 7.274 1.00 95.12 92 GLU A C 1
ATOM 743 O O . GLU A 1 92 ? -1.314 -9.795 6.174 1.00 95.12 92 GLU A O 1
ATOM 748 N N . GLY A 1 93 ? -0.542 -8.120 7.447 1.00 94.38 93 GLY A N 1
ATOM 749 C CA . GLY A 1 93 ? 0.074 -7.412 6.334 1.00 94.38 93 GLY A CA 1
ATOM 750 C C . GLY A 1 93 ? 1.185 -6.459 6.749 1.00 94.38 93 GLY A C 1
ATOM 751 O O . GLY A 1 93 ? 1.885 -6.640 7.756 1.00 94.38 93 GLY A O 1
ATOM 752 N N . ARG A 1 94 ? 1.381 -5.437 5.919 1.00 96.12 94 ARG A N 1
ATOM 753 C CA . ARG A 1 94 ? 2.342 -4.354 6.134 1.00 96.12 94 ARG A CA 1
ATOM 754 C C . ARG A 1 94 ? 1.620 -3.017 6.029 1.00 96.12 94 ARG A C 1
ATOM 756 O O . ARG A 1 94 ? 0.836 -2.818 5.109 1.00 96.12 94 ARG A O 1
ATOM 763 N N . LEU A 1 95 ? 1.929 -2.094 6.933 1.00 95.50 95 LEU A N 1
ATOM 764 C CA . LEU A 1 95 ? 1.412 -0.727 6.915 1.00 95.50 95 LEU A CA 1
ATOM 765 C C . LEU A 1 95 ? 2.565 0.266 6.843 1.00 95.50 95 LEU A C 1
ATOM 767 O O . LEU A 1 95 ? 3.612 0.053 7.453 1.00 95.50 95 LEU A O 1
ATOM 771 N N . GLU A 1 96 ? 2.371 1.357 6.106 1.00 93.69 96 GLU A N 1
ATOM 772 C CA . GLU A 1 96 ? 3.301 2.483 6.115 1.00 93.69 96 GLU A CA 1
ATOM 773 C C . GLU A 1 96 ? 3.406 3.099 7.518 1.00 93.69 96 GLU A C 1
ATOM 775 O O . GLU A 1 96 ? 2.397 3.355 8.177 1.00 93.69 96 GLU A O 1
ATOM 780 N N . SER A 1 97 ? 4.626 3.424 7.952 1.00 91.94 97 SER A N 1
ATOM 781 C CA . SER A 1 97 ? 4.834 4.183 9.185 1.00 91.94 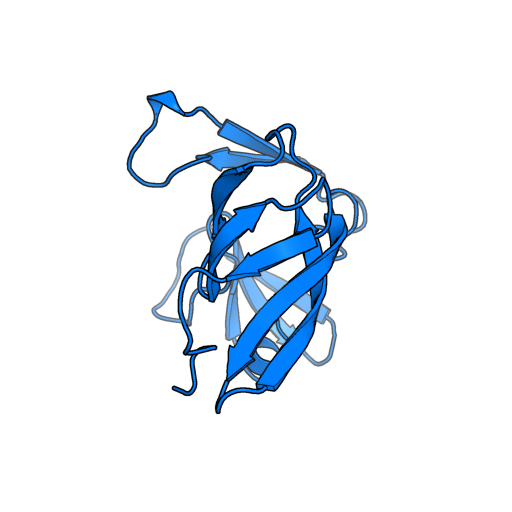97 SER A CA 1
ATOM 782 C C . SER A 1 97 ? 4.110 5.535 9.146 1.00 91.94 97 SER A C 1
ATOM 784 O O . SER A 1 97 ? 4.394 6.380 8.297 1.00 91.94 97 SER A O 1
ATOM 786 N N . HIS A 1 98 ? 3.241 5.793 10.122 1.00 92.88 98 HIS A N 1
ATOM 787 C CA . HIS A 1 98 ? 2.449 7.022 10.193 1.00 92.88 98 HIS A CA 1
ATOM 788 C C . HIS A 1 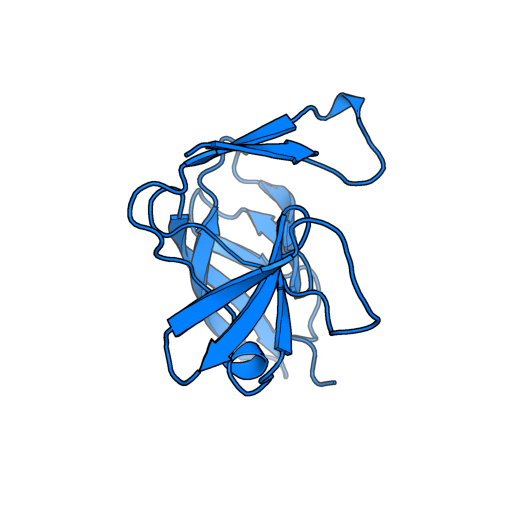98 ? 2.464 7.666 11.585 1.00 92.88 98 HIS A C 1
ATOM 790 O O . HIS A 1 98 ? 3.006 7.133 12.551 1.00 92.88 98 HIS A O 1
ATOM 796 N N . LYS A 1 99 ? 1.840 8.846 11.690 1.00 92.44 99 LYS A N 1
ATOM 797 C CA . LYS A 1 99 ? 1.664 9.594 12.951 1.00 92.44 99 LYS A CA 1
ATOM 798 C C . LYS A 1 99 ? 0.196 9.848 13.312 1.00 92.44 99 LYS A C 1
ATOM 800 O O . LYS A 1 99 ? -0.079 10.635 14.213 1.00 92.44 99 LYS A O 1
ATOM 805 N N . TYR A 1 100 ? -0.736 9.221 12.595 1.00 94.12 100 TYR A N 1
ATOM 806 C CA . TYR A 1 100 ? -2.163 9.296 12.898 1.00 94.12 100 TYR A CA 1
ATOM 807 C C . TYR A 1 100 ? -2.475 8.711 14.277 1.00 94.12 100 TYR A C 1
ATOM 809 O O . TYR A 1 100 ? -1.844 7.746 14.709 1.00 94.12 100 TYR A O 1
ATOM 817 N N . THR A 1 101 ? -3.445 9.310 14.963 1.00 96.75 101 THR A N 1
ATOM 818 C CA . THR A 1 101 ? -3.923 8.848 16.269 1.00 96.75 101 THR A CA 1
ATOM 819 C C . THR A 1 101 ? -5.014 7.788 16.108 1.00 96.75 101 THR A C 1
ATOM 821 O O . THR A 1 101 ? -5.738 7.818 15.105 1.00 96.75 101 THR A O 1
ATOM 824 N N . PRO A 1 102 ? -5.208 6.900 17.100 1.00 97.94 102 PRO A N 1
ATOM 825 C CA . PRO A 1 102 ? -6.379 6.028 17.151 1.00 97.94 102 PRO A CA 1
ATOM 826 C C . PRO A 1 102 ? -7.685 6.806 16.932 1.00 97.94 102 PRO A C 1
ATOM 828 O O . PRO A 1 102 ? -7.817 7.948 17.376 1.00 97.94 102 PRO A O 1
ATOM 831 N N . GLY A 1 103 ? -8.628 6.200 16.215 1.00 97.50 103 GLY A N 1
ATOM 832 C CA . GLY A 1 103 ? -9.879 6.817 15.772 1.00 97.50 103 GLY A CA 1
ATOM 833 C C . GLY A 1 103 ? -9.792 7.572 14.440 1.00 97.50 103 GLY A C 1
ATOM 834 O O . GLY A 1 103 ? -10.821 7.993 13.917 1.00 97.50 103 GLY A O 1
ATOM 835 N N . THR A 1 104 ? -8.597 7.737 13.862 1.00 96.94 104 THR A N 1
ATOM 836 C CA . THR A 1 104 ? -8.450 8.353 12.534 1.00 96.94 104 THR A CA 1
ATOM 837 C C . THR A 1 104 ? -8.972 7.409 11.452 1.00 96.94 104 THR A C 1
ATOM 839 O O . THR A 1 104 ? -8.579 6.244 11.415 1.00 96.94 104 THR A O 1
ATOM 842 N N . ILE A 1 105 ? -9.816 7.916 10.552 1.00 95.88 105 ILE A N 1
ATOM 843 C CA . ILE A 1 105 ? -10.223 7.195 9.340 1.00 95.88 105 ILE A CA 1
ATOM 844 C C . ILE A 1 105 ? -9.194 7.467 8.245 1.00 95.88 105 ILE A C 1
ATOM 846 O O . ILE A 1 105 ? -8.879 8.620 7.948 1.00 95.88 105 ILE A O 1
ATOM 850 N N . VAL A 1 106 ? -8.690 6.401 7.637 1.00 94.50 106 VAL A N 1
ATOM 851 C CA . VAL A 1 106 ? -7.732 6.439 6.532 1.00 94.50 106 VAL A CA 1
ATOM 852 C C . VAL A 1 106 ? -8.262 5.645 5.347 1.00 94.50 106 VAL A C 1
ATOM 854 O O . VAL A 1 106 ? -9.108 4.762 5.491 1.00 94.50 106 VAL A O 1
ATOM 857 N N . GLN A 1 107 ? -7.750 5.961 4.163 1.00 93.31 107 GLN A N 1
ATOM 858 C CA . GLN A 1 107 ? -7.967 5.162 2.967 1.00 93.31 107 GLN A CA 1
ATOM 859 C C . GLN A 1 107 ? -6.734 4.291 2.728 1.00 93.31 107 GLN A C 1
ATOM 861 O O . GLN A 1 107 ? -5.657 4.803 2.425 1.00 93.31 107 GLN A O 1
ATOM 866 N N . LEU A 1 108 ? -6.902 2.979 2.848 1.00 93.19 108 LEU A N 1
ATOM 867 C CA . LEU A 1 108 ? -5.952 1.994 2.357 1.00 93.19 108 LEU A CA 1
ATOM 868 C C . LEU A 1 108 ? -6.160 1.875 0.845 1.00 93.19 108 LEU A C 1
ATOM 870 O O . LEU A 1 108 ? -7.226 1.472 0.373 1.00 93.19 108 LEU A O 1
ATOM 874 N N . GLU A 1 109 ? -5.173 2.305 0.068 1.00 90.31 109 GLU A N 1
ATOM 875 C CA . GLU A 1 109 ? -5.293 2.329 -1.388 1.00 90.31 109 GLU A CA 1
ATOM 876 C C . GLU A 1 109 ? -5.603 0.934 -1.949 1.00 90.31 109 GLU A C 1
ATOM 878 O O . GLU A 1 109 ? -4.967 -0.034 -1.554 1.00 90.31 109 GLU A O 1
ATOM 883 N N . ARG A 1 110 ? -6.587 0.840 -2.857 1.00 90.19 110 ARG A N 1
ATOM 884 C CA . ARG A 1 110 ? -7.099 -0.418 -3.452 1.00 90.19 110 ARG A CA 1
ATOM 885 C C . ARG A 1 110 ? -7.642 -1.462 -2.462 1.00 90.19 110 ARG A C 1
ATOM 887 O O . ARG A 1 110 ? -8.069 -2.515 -2.903 1.00 90.19 110 ARG A O 1
ATOM 894 N N . VAL A 1 111 ? -7.700 -1.159 -1.166 1.00 90.75 111 VAL A N 1
ATOM 895 C CA . VAL A 1 111 ? -8.314 -2.027 -0.148 1.00 90.75 111 VAL A CA 1
ATOM 896 C C . VAL A 1 111 ? -9.629 -1.419 0.338 1.00 90.75 111 VAL A C 1
ATOM 898 O O . VAL A 1 111 ? -10.658 -2.087 0.336 1.00 90.75 111 VAL A O 1
ATOM 901 N N . GLY A 1 112 ? -9.615 -0.129 0.690 1.00 91.88 112 GLY A N 1
ATOM 902 C CA . GLY A 1 112 ? -10.795 0.629 1.098 1.00 91.88 112 GLY A CA 1
ATOM 903 C C . GLY A 1 112 ? -10.561 1.505 2.328 1.00 91.88 112 GLY A C 1
ATOM 904 O O . GLY A 1 112 ? -9.430 1.867 2.647 1.00 91.88 112 GLY A O 1
ATOM 905 N N . TYR A 1 113 ? -11.637 1.914 2.997 1.00 94.44 113 TYR A N 1
ATOM 906 C CA . TYR A 1 113 ? -11.552 2.788 4.172 1.00 94.44 113 TYR A CA 1
ATOM 907 C C . TYR A 1 113 ? -11.458 1.975 5.457 1.00 94.44 113 TYR A C 1
ATOM 909 O O . TYR A 1 113 ? -12.173 0.987 5.621 1.00 94.44 113 TYR A O 1
ATOM 917 N N . ALA A 1 114 ? -10.617 2.427 6.383 1.00 96.31 114 ALA A N 1
ATOM 918 C CA . ALA A 1 114 ? -10.438 1.797 7.680 1.00 96.31 114 ALA A CA 1
ATOM 919 C C . ALA A 1 114 ? -10.260 2.837 8.789 1.00 96.31 114 ALA A C 1
ATOM 921 O O . ALA A 1 114 ? -9.722 3.922 8.561 1.00 96.31 114 ALA A O 1
ATOM 922 N N . ILE A 1 115 ? -10.675 2.493 10.005 1.00 97.12 115 ILE A N 1
ATOM 923 C CA . ILE A 1 115 ? -10.406 3.267 11.215 1.00 97.12 115 ILE A 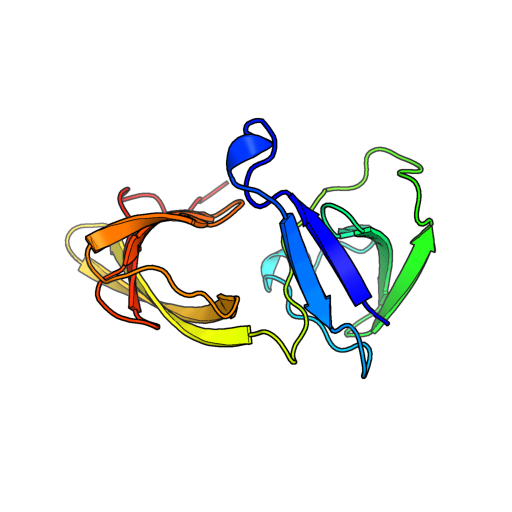CA 1
ATOM 924 C C . ILE A 1 115 ? -9.218 2.663 11.965 1.00 97.12 115 ILE A C 1
ATOM 926 O O . ILE A 1 115 ? -9.146 1.449 12.156 1.00 97.12 115 ILE A O 1
ATOM 930 N N . LEU A 1 116 ? -8.281 3.505 12.403 1.00 97.69 116 LEU A N 1
ATOM 931 C CA . LEU A 1 116 ? -7.183 3.068 13.263 1.00 97.69 116 LEU A CA 1
ATOM 932 C C . LEU A 1 116 ? -7.712 2.725 14.656 1.00 97.69 116 LEU A C 1
ATOM 934 O O . LEU A 1 116 ? -8.280 3.581 15.334 1.00 97.69 116 LEU A O 1
ATOM 938 N N . ILE A 1 117 ? -7.469 1.500 15.104 1.00 97.50 117 ILE A N 1
ATOM 939 C CA . ILE A 1 117 ? -7.728 1.066 16.482 1.00 97.50 117 ILE A CA 1
ATOM 940 C C . ILE A 1 117 ? -6.516 1.381 17.361 1.00 97.50 117 ILE A C 1
ATOM 942 O O . ILE A 1 117 ? -6.659 1.881 18.475 1.00 97.50 117 ILE A O 1
ATOM 946 N N . ASP A 1 118 ? -5.321 1.155 16.822 1.00 96.38 118 ASP A N 1
ATOM 947 C CA . ASP A 1 118 ? -4.041 1.557 17.396 1.00 96.38 118 ASP A CA 1
ATOM 948 C C . ASP A 1 118 ? -3.038 1.889 16.267 1.00 96.38 118 ASP A C 1
ATOM 950 O O . ASP A 1 118 ? -3.445 2.197 15.148 1.00 96.38 118 ASP A O 1
ATOM 954 N N . ALA A 1 119 ? -1.733 1.897 16.556 1.00 94.50 119 ALA A N 1
ATOM 955 C CA . ALA A 1 119 ? -0.692 2.242 15.586 1.00 94.50 119 ALA A CA 1
ATOM 956 C C . ALA A 1 119 ? -0.488 1.206 14.461 1.00 94.50 119 ALA A C 1
ATOM 958 O O . ALA A 1 119 ? 0.142 1.527 13.459 1.00 94.50 119 ALA A O 1
ATOM 959 N N . THR A 1 120 ? -0.959 -0.028 14.632 1.00 96.31 120 THR A N 1
ATOM 960 C CA . THR A 1 120 ? -0.742 -1.146 13.694 1.00 96.31 120 THR A CA 1
ATOM 961 C C . THR A 1 120 ? -2.011 -1.946 13.408 1.00 96.31 120 THR A C 1
ATOM 963 O O . THR A 1 120 ? -2.007 -2.801 12.526 1.00 96.31 120 THR A O 1
ATOM 966 N N . THR A 1 121 ? -3.097 -1.673 14.127 1.00 97.06 121 THR A N 1
ATOM 967 C CA . THR A 1 121 ? -4.380 -2.355 13.982 1.00 97.06 121 THR A CA 1
ATOM 968 C C . THR A 1 121 ? -5.406 -1.428 13.341 1.00 97.06 121 THR A C 1
ATOM 970 O O . THR A 1 121 ? -5.687 -0.343 13.860 1.00 97.06 121 THR A O 1
ATOM 973 N N . LEU A 1 122 ? -6.015 -1.875 12.244 1.00 97.19 122 LEU A N 1
ATOM 974 C CA . LEU A 1 122 ? -7.089 -1.169 11.549 1.00 97.19 122 LEU A CA 1
ATOM 975 C C . LEU A 1 122 ? -8.368 -2.003 11.531 1.00 97.19 122 LEU A C 1
ATOM 977 O O . LEU A 1 122 ? -8.317 -3.227 11.485 1.00 97.19 122 LEU A O 1
ATOM 981 N N . LEU A 1 123 ? -9.516 -1.334 11.521 1.00 95.81 123 LEU A N 1
ATOM 982 C CA . LEU A 1 123 ? -10.826 -1.946 11.309 1.00 95.81 123 LEU A CA 1
ATOM 983 C C . LEU A 1 123 ? -11.442 -1.381 10.027 1.00 95.81 123 LEU A C 1
ATOM 985 O O . LEU A 1 123 ? -11.607 -0.168 9.909 1.00 95.81 123 LEU A O 1
ATOM 989 N N . LEU A 1 124 ? -11.783 -2.245 9.073 1.00 95.19 124 LEU A N 1
ATOM 990 C CA . LEU A 1 124 ? -12.421 -1.850 7.820 1.00 95.19 124 LEU A CA 1
ATOM 991 C C . LEU A 1 124 ? -13.801 -1.240 8.068 1.00 95.19 124 LEU A C 1
ATOM 993 O O . LEU A 1 124 ? -14.572 -1.695 8.910 1.00 95.19 124 LEU A O 1
ATOM 997 N N . CYS A 1 125 ? -14.119 -0.206 7.295 1.00 92.25 125 CYS A N 1
ATOM 998 C CA . CYS A 1 125 ? -15.400 0.495 7.340 1.00 92.25 125 CYS A CA 1
ATOM 999 C C . CYS A 1 125 ? -16.439 -0.090 6.363 1.00 92.25 125 CYS A C 1
ATOM 1001 O O . CYS A 1 125 ? -17.477 0.528 6.139 1.00 92.25 125 CYS A O 1
ATOM 1003 N N . HIS A 1 126 ? -16.156 -1.243 5.753 1.00 85.50 126 HIS A N 1
ATOM 1004 C CA . HIS A 1 126 ? -17.026 -1.947 4.811 1.00 85.50 126 HIS A CA 1
ATOM 1005 C C . HIS A 1 126 ? -16.878 -3.466 4.972 1.00 85.50 126 HIS A C 1
ATOM 1007 O O . HIS A 1 126 ? -15.839 -3.949 5.416 1.00 85.50 126 HIS A O 1
ATOM 1013 N N . GLU A 1 127 ? -17.919 -4.213 4.598 1.00 68.50 127 GLU A N 1
ATOM 1014 C CA . GLU A 1 127 ? -17.954 -5.681 4.726 1.00 68.50 127 GLU A CA 1
ATOM 1015 C C . GLU A 1 127 ? -17.232 -6.405 3.578 1.00 68.50 127 GLU A C 1
ATOM 1017 O O . GLU A 1 127 ? -16.750 -7.523 3.743 1.00 68.50 127 GLU A O 1
ATOM 1022 N N . ASN A 1 128 ? -17.093 -5.758 2.418 1.00 61.69 128 ASN A 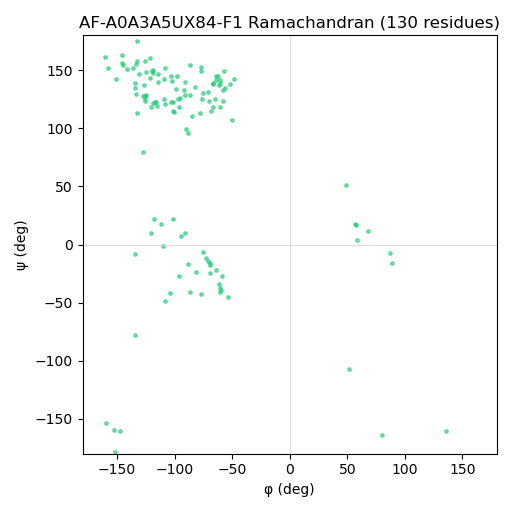N 1
ATOM 1023 C CA . ASN A 1 128 ? -16.464 -6.378 1.256 1.00 61.69 128 ASN A CA 1
ATOM 1024 C C . ASN A 1 128 ? -14.961 -6.109 1.249 1.00 61.69 128 ASN A C 1
ATOM 1026 O O . ASN A 1 128 ? -14.524 -5.051 0.806 1.00 61.69 128 ASN A O 1
ATOM 1030 N N . LEU A 1 129 ? -14.166 -7.075 1.696 1.00 58.19 129 LEU A N 1
ATOM 1031 C CA . LEU A 1 129 ? -12.827 -7.253 1.135 1.00 58.19 129 LEU A CA 1
ATOM 1032 C C . LEU A 1 129 ? -13.052 -7.542 -0.349 1.00 58.19 129 LEU A C 1
ATOM 1034 O O . LEU A 1 129 ? -13.814 -8.458 -0.637 1.00 58.19 129 LEU A O 1
ATOM 1038 N N . GLN A 1 130 ? -12.552 -6.697 -1.252 1.00 51.31 130 GLN A N 1
ATOM 1039 C CA . GLN A 1 130 ? -12.879 -6.771 -2.680 1.00 51.31 130 GLN A CA 1
ATOM 1040 C C . GLN A 1 130 ? -12.691 -8.202 -3.213 1.00 51.31 130 GLN A C 1
ATOM 1042 O O . GLN A 1 130 ? -11.567 -8.664 -3.359 1.00 51.31 130 GLN A O 1
ATOM 1047 N N . ASP A 1 131 ? -13.810 -8.883 -3.468 1.00 40.84 131 ASP A N 1
ATOM 1048 C CA . ASP A 1 131 ? -13.915 -9.961 -4.441 1.00 40.84 131 ASP A CA 1
ATOM 1049 C C . ASP A 1 131 ? -14.254 -9.243 -5.759 1.00 40.84 131 ASP A C 1
ATOM 1051 O O . ASP A 1 131 ? -15.409 -8.865 -5.944 1.00 40.84 131 ASP A O 1
ATOM 1055 N N . ASP A 1 132 ? -13.252 -8.961 -6.596 1.00 37.00 132 ASP A N 1
ATOM 1056 C CA . ASP A 1 132 ? -13.394 -8.680 -8.040 1.00 37.00 132 ASP A CA 1
ATOM 1057 C C . ASP A 1 132 ? -12.067 -8.949 -8.777 1.00 37.00 132 ASP A C 1
ATOM 1059 O O . ASP A 1 132 ? -11.073 -8.221 -8.534 1.00 37.00 132 ASP A O 1
#